Protein AF-A0AAZ3P4Z9-F1 (afdb_monomer_lite)

Organism: Oncorhynchus tshawytscha (NCBI:txid74940)

InterPro domains:
  IPR002302 Leucine-tRNA ligase [PTHR43740] (1-43)

pLDDT: mean 78.06, std 12.66, range [41.66, 93.81]

Sequence (148 aa):
MSKSKHNSLDPQQQYGIDTVRLYILYTAPPEQDILWDVKRLSQVRNPLSPLLSRSGDVLQQPWPTSDPLYLETPDTLELVVWTNNKVYGTVLVPQQVAQDTEQVQALVLGSKLGQHLLGYRTIKKAILFHRTALINFLKEEQPLNPGC

Radius of gyration: 27.07 Å; chains: 1; bounding box: 54×39×81 Å

Foldseek 3Di:
DDPVVVPDDDPCVPQHDVLVVCCQVPVDDVVDDDDDDPVVSVVDDDPCVPPPPDDDDPVPDDDDDDDVVVVDDPQWDWAFEAEPRHTQGTDIDGPVCLVPQVSVLVRCCPDPSNVVVPPPWDFPDWDHDSVHRYIYTYIDDDPPPPDD

Structure (mmCIF, N/CA/C/O backbone):
data_AF-A0AAZ3P4Z9-F1
#
_entry.id   AF-A0AAZ3P4Z9-F1
#
loop_
_atom_site.group_PDB
_atom_site.id
_atom_site.type_symbol
_atom_site.label_atom_id
_atom_site.label_alt_id
_atom_site.label_comp_id
_atom_site.label_asym_id
_atom_site.label_entity_id
_atom_site.label_seq_id
_atom_site.pdbx_PDB_ins_code
_atom_site.Cartn_x
_atom_site.Cartn_y
_atom_site.Cartn_z
_atom_site.occupancy
_atom_site.B_iso_or_equiv
_atom_site.auth_seq_id
_atom_site.auth_comp_id
_atom_site.auth_asym_id
_atom_site.auth_atom_id
_atom_site.pdbx_PDB_model_num
ATOM 1 N N . MET A 1 1 ? 26.204 20.033 -15.858 1.00 71.81 1 MET A N 1
ATOM 2 C CA . MET A 1 1 ? 27.551 19.861 -16.468 1.00 71.81 1 MET A CA 1
ATOM 3 C C . MET A 1 1 ? 27.794 20.993 -17.469 1.00 71.81 1 MET A C 1
ATOM 5 O O . MET A 1 1 ? 26.814 21.515 -17.981 1.00 71.81 1 MET A O 1
ATOM 9 N N . SER A 1 2 ? 29.038 21.423 -17.718 1.00 75.75 2 SER A N 1
ATOM 10 C CA . SER A 1 2 ? 29.361 22.493 -18.687 1.00 75.75 2 SER A CA 1
ATOM 11 C C . SER A 1 2 ? 30.687 22.224 -19.402 1.00 75.75 2 SER A C 1
ATOM 13 O O . SER A 1 2 ? 31.640 21.748 -18.782 1.00 75.75 2 SER A O 1
ATOM 15 N N . LYS A 1 3 ? 30.779 22.624 -20.677 1.00 75.50 3 LYS A N 1
ATOM 16 C CA . LYS A 1 3 ? 32.025 22.592 -21.460 1.00 75.50 3 LYS A CA 1
ATOM 17 C C . LYS A 1 3 ? 33.127 23.438 -20.813 1.00 75.50 3 LYS A C 1
ATOM 19 O O . LYS A 1 3 ? 34.263 22.993 -20.738 1.00 75.50 3 LYS A O 1
ATOM 24 N N . SER A 1 4 ? 32.785 24.599 -20.246 1.00 82.19 4 SER A N 1
ATOM 25 C CA . SER A 1 4 ? 33.753 25.475 -19.563 1.00 82.19 4 SER A CA 1
ATOM 26 C C . SER A 1 4 ? 34.350 24.855 -18.296 1.00 82.19 4 SER A C 1
ATOM 28 O O . SER A 1 4 ? 35.479 25.164 -17.926 1.00 82.19 4 SER A O 1
ATOM 30 N N . LYS A 1 5 ? 33.611 23.951 -17.644 1.00 74.69 5 LYS A N 1
ATOM 31 C CA . LYS A 1 5 ? 34.046 23.254 -16.426 1.00 74.69 5 LYS A CA 1
ATOM 32 C C . LYS A 1 5 ? 34.760 21.929 -16.720 1.00 74.69 5 LYS A C 1
ATOM 34 O O . LYS A 1 5 ? 35.088 21.227 -15.772 1.00 74.69 5 LYS A O 1
ATOM 39 N N . HIS A 1 6 ? 34.962 21.577 -17.998 1.00 72.88 6 HIS A N 1
ATOM 40 C CA . HIS A 1 6 ? 35.590 20.325 -18.452 1.00 72.88 6 HIS A CA 1
ATOM 41 C C . HIS A 1 6 ? 35.035 19.056 -17.769 1.00 72.88 6 HIS A C 1
ATOM 43 O O . HIS A 1 6 ? 35.718 18.046 -17.663 1.00 72.88 6 HIS A O 1
ATOM 49 N N . ASN A 1 7 ? 33.779 19.096 -17.309 1.00 76.12 7 ASN A N 1
ATOM 50 C CA . ASN A 1 7 ? 33.122 18.011 -16.572 1.00 76.12 7 ASN A CA 1
ATOM 51 C C . ASN A 1 7 ? 31.996 17.358 -17.383 1.00 76.12 7 ASN A C 1
ATOM 53 O O . ASN A 1 7 ? 31.012 16.876 -16.825 1.00 76.12 7 ASN A O 1
ATOM 57 N N . SER A 1 8 ? 32.111 17.424 -18.709 1.00 68.88 8 SER A N 1
ATOM 58 C CA . SER A 1 8 ? 31.190 16.761 -19.627 1.00 68.88 8 SER A CA 1
ATOM 59 C C . SER A 1 8 ? 31.663 15.326 -19.813 1.00 68.88 8 SER A C 1
ATOM 61 O O . SER A 1 8 ? 32.822 15.102 -20.150 1.00 68.88 8 SER A O 1
ATOM 63 N N . LEU A 1 9 ? 30.782 14.370 -19.554 1.00 70.44 9 LEU A N 1
ATOM 64 C CA . LEU A 1 9 ? 31.044 12.955 -19.781 1.00 70.44 9 LEU A CA 1
ATOM 65 C C . LEU A 1 9 ? 30.426 12.547 -21.116 1.00 70.44 9 LEU A C 1
ATOM 67 O O . LEU A 1 9 ? 29.379 13.080 -21.485 1.00 70.44 9 LEU A O 1
ATOM 71 N N . ASP A 1 10 ? 31.062 11.603 -21.809 1.00 71.31 10 ASP A N 1
ATOM 72 C CA . ASP A 1 10 ? 30.461 10.883 -22.933 1.00 71.31 10 ASP A CA 1
ATOM 73 C C . ASP A 1 10 ? 29.987 9.504 -22.440 1.00 71.31 10 ASP A C 1
ATOM 75 O O . ASP A 1 10 ? 30.779 8.564 -22.332 1.00 71.31 10 ASP A O 1
ATOM 79 N N . PRO A 1 11 ? 28.711 9.373 -22.043 1.00 64.50 11 PRO A N 1
ATOM 80 C CA . PRO A 1 11 ? 28.212 8.164 -21.406 1.00 64.50 11 PRO A CA 1
ATOM 81 C C . PRO A 1 11 ? 27.841 7.062 -22.415 1.00 64.50 11 PRO A C 1
ATOM 83 O O . PRO A 1 11 ? 27.636 5.914 -22.011 1.00 64.50 11 PRO A O 1
ATOM 86 N N . GLN A 1 12 ? 27.756 7.379 -23.715 1.00 63.47 12 GLN A N 1
ATOM 87 C CA . GLN A 1 12 ? 27.264 6.451 -24.737 1.00 63.47 12 GLN A CA 1
ATOM 88 C C . GLN A 1 12 ? 28.266 5.324 -25.021 1.00 63.47 12 GLN A C 1
ATOM 90 O O . GLN A 1 12 ? 27.860 4.177 -25.213 1.00 63.47 12 GLN A O 1
ATOM 95 N N . GLN A 1 13 ? 29.565 5.629 -24.992 1.00 64.44 13 GLN A N 1
ATOM 96 C CA . GLN A 1 13 ? 30.623 4.679 -25.341 1.00 64.44 13 GLN A CA 1
ATOM 97 C C . GLN A 1 13 ? 30.849 3.588 -24.276 1.00 64.44 13 GLN A C 1
ATOM 99 O O . GLN A 1 13 ? 31.382 2.529 -24.597 1.00 64.44 13 GLN A O 1
ATOM 104 N N . GLN A 1 14 ? 30.436 3.816 -23.023 1.00 67.56 14 GLN A N 1
ATOM 105 C CA . GLN A 1 14 ? 30.777 2.933 -21.899 1.00 67.56 14 GLN A CA 1
ATOM 106 C C . GLN A 1 14 ? 29.632 2.012 -21.441 1.00 67.56 14 GLN A C 1
ATOM 108 O O . GLN A 1 14 ? 29.905 0.905 -20.981 1.00 67.56 14 GLN A O 1
ATOM 113 N N . TYR A 1 15 ? 28.366 2.435 -21.560 1.00 71.12 15 TYR A N 1
ATOM 114 C CA . TYR A 1 15 ? 27.227 1.710 -20.962 1.00 71.12 15 TYR A CA 1
ATOM 115 C C . TYR A 1 15 ? 26.039 1.468 -21.907 1.00 71.12 15 TYR A C 1
ATOM 117 O O . TYR A 1 15 ? 25.079 0.802 -21.515 1.00 71.12 15 TYR A O 1
ATOM 125 N N . GLY A 1 16 ? 26.089 1.979 -23.142 1.00 81.56 16 GLY A N 1
ATOM 126 C CA . GLY A 1 16 ? 24.990 1.887 -24.107 1.00 81.56 16 GLY A CA 1
ATOM 127 C C . GLY A 1 16 ? 23.857 2.891 -23.853 1.00 81.56 16 GLY A C 1
ATOM 128 O O . GLY A 1 16 ? 23.693 3.424 -22.756 1.00 81.56 16 GLY A O 1
ATOM 129 N N . ILE A 1 17 ? 23.067 3.172 -24.894 1.00 81.88 17 ILE A N 1
ATOM 130 C CA . ILE A 1 17 ? 22.081 4.265 -24.886 1.00 81.88 17 ILE A CA 1
ATOM 131 C C . ILE A 1 17 ? 20.923 4.042 -23.899 1.00 81.88 17 ILE A C 1
ATOM 133 O O . ILE A 1 17 ? 20.497 4.987 -23.236 1.00 81.88 17 ILE A O 1
ATOM 137 N N . ASP A 1 18 ? 20.453 2.804 -23.738 1.00 83.94 18 ASP A N 1
ATOM 138 C CA . ASP A 1 18 ? 19.312 2.499 -22.866 1.00 83.94 18 ASP A CA 1
ATOM 139 C C . ASP A 1 18 ? 19.656 2.670 -21.385 1.00 83.94 18 ASP A C 1
ATOM 141 O O . ASP A 1 18 ? 18.860 3.222 -20.629 1.00 83.94 18 ASP A O 1
ATOM 145 N N . THR A 1 19 ? 20.870 2.291 -20.977 1.00 82.12 19 THR A N 1
ATOM 146 C CA . THR A 1 19 ? 21.362 2.479 -19.603 1.00 82.12 19 THR A CA 1
ATOM 147 C C . THR A 1 19 ? 21.396 3.959 -19.228 1.00 82.12 19 THR A C 1
ATOM 149 O O . THR A 1 19 ? 20.962 4.345 -18.143 1.00 82.12 19 THR A O 1
ATOM 152 N N . VAL A 1 20 ? 21.863 4.806 -20.150 1.00 83.12 20 VAL A N 1
ATOM 153 C CA . VAL A 1 20 ? 21.921 6.263 -19.966 1.00 83.12 20 VAL A CA 1
ATOM 154 C C . VAL A 1 20 ? 20.515 6.857 -19.881 1.00 83.12 20 VAL A C 1
ATOM 156 O O . VAL A 1 20 ? 20.241 7.649 -18.979 1.00 83.12 20 VAL A O 1
ATOM 159 N N . ARG A 1 21 ? 19.602 6.453 -20.777 1.00 85.94 21 ARG A N 1
ATOM 160 C CA . ARG A 1 21 ? 18.205 6.923 -20.777 1.00 85.94 21 ARG A CA 1
ATOM 161 C C . ARG A 1 21 ? 17.467 6.524 -19.499 1.00 85.94 21 ARG A C 1
ATOM 163 O O . ARG A 1 21 ? 16.808 7.371 -18.903 1.00 85.94 21 ARG A O 1
ATOM 170 N N . LEU A 1 22 ? 17.604 5.270 -19.062 1.00 84.88 22 LEU A N 1
ATOM 171 C CA . LEU A 1 22 ? 16.992 4.779 -17.824 1.00 84.88 22 LEU A CA 1
ATOM 172 C C . LEU A 1 22 ? 17.533 5.512 -16.595 1.00 84.88 22 LEU A C 1
ATOM 174 O O . LEU A 1 22 ? 16.755 5.891 -15.725 1.00 84.88 22 LEU A O 1
ATOM 178 N N . TYR A 1 23 ? 18.842 5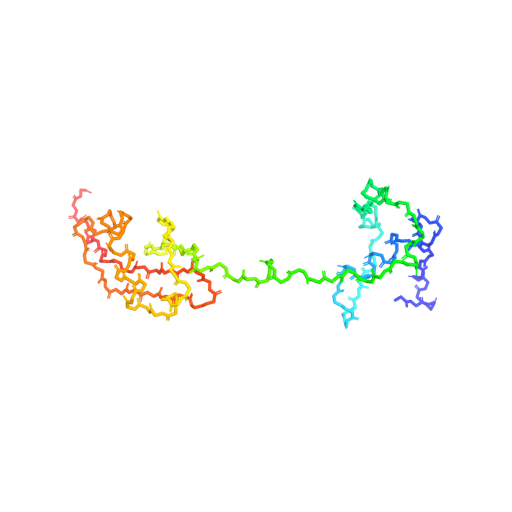.767 -16.538 1.00 84.31 23 TYR A N 1
ATOM 179 C CA . TYR A 1 23 ? 19.439 6.532 -15.444 1.00 84.31 23 TYR A CA 1
ATOM 180 C C . TYR A 1 23 ? 18.860 7.946 -15.353 1.00 84.31 23 TYR A C 1
ATOM 182 O O . TYR A 1 23 ? 18.434 8.361 -14.279 1.00 84.31 23 TYR A O 1
ATOM 190 N N . ILE A 1 24 ? 18.778 8.674 -16.470 1.00 85.56 24 ILE A N 1
ATOM 191 C CA . ILE A 1 24 ? 18.211 10.031 -16.477 1.00 85.56 24 ILE A CA 1
ATOM 192 C C . ILE A 1 24 ? 16.749 10.019 -16.010 1.00 85.56 24 ILE A C 1
ATOM 194 O O . ILE A 1 24 ? 16.382 10.826 -15.165 1.00 85.56 24 ILE A O 1
ATOM 198 N N . LEU A 1 25 ? 15.931 9.091 -16.517 1.00 87.50 25 LEU A N 1
ATOM 199 C CA . LEU A 1 25 ? 14.497 9.039 -16.207 1.00 87.50 25 LEU A CA 1
ATOM 200 C C . LEU A 1 25 ? 14.174 8.553 -14.784 1.00 87.50 25 LEU A C 1
ATOM 202 O O . LEU A 1 25 ? 13.085 8.831 -14.293 1.00 87.50 25 LEU A O 1
ATOM 206 N N . TYR A 1 26 ? 15.074 7.807 -14.136 1.00 87.38 26 TYR A N 1
ATOM 207 C CA . TYR A 1 26 ? 14.798 7.160 -12.846 1.00 87.38 26 TYR A CA 1
ATOM 208 C C . TYR A 1 26 ? 15.493 7.823 -11.646 1.00 87.38 26 TYR A C 1
ATOM 210 O O . TYR A 1 26 ? 15.129 7.576 -10.498 1.00 87.38 26 TYR A O 1
ATOM 218 N N . THR A 1 27 ? 16.527 8.634 -11.874 1.00 86.06 27 THR A N 1
ATOM 219 C CA . THR A 1 27 ? 17.373 9.160 -10.785 1.00 86.06 27 THR A CA 1
ATOM 220 C C . THR A 1 27 ? 16.743 10.290 -9.982 1.00 86.06 27 THR A C 1
ATOM 222 O O . THR A 1 27 ? 17.053 10.411 -8.796 1.00 86.06 27 THR A O 1
ATOM 225 N N . ALA A 1 28 ? 15.876 11.096 -10.588 1.00 86.69 28 ALA A N 1
ATOM 226 C CA . ALA A 1 28 ? 15.116 12.145 -9.916 1.00 86.69 28 ALA A CA 1
ATOM 227 C C . ALA A 1 28 ? 13.853 12.492 -10.728 1.00 86.69 28 ALA A C 1
ATOM 229 O O . ALA A 1 28 ? 13.786 12.155 -11.914 1.00 86.69 28 ALA A O 1
ATOM 230 N N . PRO A 1 29 ? 12.861 13.173 -10.124 1.00 90.12 29 PRO A N 1
ATOM 231 C CA . PRO A 1 29 ? 11.796 13.832 -10.875 1.00 90.12 29 PRO A CA 1
ATOM 232 C C . PRO A 1 29 ? 12.370 14.728 -11.986 1.00 90.12 29 PRO A C 1
ATOM 234 O O . PRO A 1 29 ? 13.431 15.324 -11.784 1.00 90.12 29 PRO A O 1
ATOM 237 N N . PRO A 1 30 ? 11.690 14.857 -13.139 1.00 87.12 30 PRO A N 1
ATOM 238 C CA . PRO A 1 30 ? 12.244 15.552 -14.303 1.00 87.12 30 PRO A CA 1
ATOM 239 C C . PRO A 1 30 ? 12.489 17.050 -14.070 1.00 87.12 30 PRO A C 1
ATOM 241 O O . PRO A 1 30 ? 13.257 17.662 -14.809 1.00 87.12 30 PRO A O 1
ATOM 244 N N . GLU A 1 31 ? 11.868 17.644 -13.051 1.00 89.12 31 GLU A N 1
ATOM 245 C CA . GLU A 1 31 ? 12.047 19.047 -12.670 1.00 89.12 31 GLU A CA 1
ATOM 246 C C . GLU A 1 31 ? 13.265 19.289 -11.760 1.00 89.12 31 GLU A C 1
ATOM 248 O O . GLU A 1 31 ? 13.603 20.442 -11.491 1.00 89.12 31 GLU A O 1
ATOM 253 N N . GLN A 1 32 ? 13.904 18.233 -11.244 1.00 86.69 32 GLN A N 1
ATOM 254 C CA . GLN A 1 32 ? 15.018 18.338 -10.300 1.00 86.69 32 GLN A CA 1
ATOM 255 C C . GLN A 1 32 ? 16.372 18.131 -10.981 1.00 86.69 32 GLN A C 1
ATOM 257 O O . GLN A 1 32 ? 16.540 17.282 -11.855 1.00 86.69 32 GLN A O 1
ATOM 262 N N . ASP A 1 33 ? 17.376 18.875 -10.518 1.00 81.75 33 ASP A N 1
ATOM 263 C CA . ASP A 1 33 ? 18.751 18.697 -10.973 1.00 81.75 33 ASP A CA 1
ATOM 264 C C . ASP A 1 33 ? 19.327 17.361 -10.489 1.00 81.75 33 ASP A C 1
ATOM 266 O O . ASP A 1 33 ? 19.255 17.008 -9.310 1.00 81.75 33 ASP A O 1
ATOM 270 N N . ILE A 1 34 ? 19.984 16.642 -11.400 1.00 78.75 34 ILE A N 1
ATOM 271 C CA . ILE A 1 34 ? 20.638 15.364 -11.108 1.00 78.75 34 ILE A CA 1
ATOM 272 C C . ILE A 1 34 ? 22.155 15.557 -11.046 1.00 78.75 34 ILE A C 1
ATOM 274 O O . ILE A 1 34 ? 22.786 16.084 -11.969 1.00 78.75 34 ILE A O 1
ATOM 278 N N . LEU A 1 35 ? 22.766 15.054 -9.973 1.00 77.31 35 LEU A N 1
ATOM 279 C CA . LEU A 1 35 ? 24.212 14.854 -9.892 1.00 77.31 35 LEU A CA 1
ATOM 280 C C . LEU A 1 35 ? 24.576 13.541 -10.599 1.00 77.31 35 LEU A C 1
ATOM 282 O O . LEU A 1 35 ? 24.054 12.475 -10.279 1.00 77.31 35 LEU A O 1
ATOM 286 N N . TRP A 1 36 ? 25.463 13.618 -11.590 1.00 71.44 36 TRP A N 1
ATOM 287 C CA . TRP A 1 36 ? 25.851 12.462 -12.397 1.00 71.44 36 TRP A CA 1
ATOM 288 C C . TRP A 1 36 ? 26.822 11.543 -11.639 1.00 71.44 36 TRP A C 1
ATOM 290 O O . TRP A 1 36 ? 27.923 11.973 -11.296 1.00 71.44 36 TRP A O 1
ATOM 300 N N . ASP A 1 37 ? 26.442 10.281 -11.408 1.00 73.75 37 ASP A N 1
ATOM 301 C CA . ASP A 1 37 ? 27.267 9.268 -10.737 1.00 73.75 37 ASP A CA 1
ATOM 302 C C . ASP A 1 37 ? 27.377 7.989 -11.580 1.00 73.75 37 ASP A C 1
ATOM 304 O O . ASP A 1 37 ? 26.446 7.190 -11.707 1.00 73.75 37 ASP A O 1
ATOM 308 N N . VAL A 1 38 ? 28.573 7.769 -12.126 1.00 66.50 38 VAL A N 1
ATOM 309 C CA . VAL A 1 38 ? 28.891 6.642 -13.011 1.00 66.50 38 VAL A CA 1
ATOM 310 C C . VAL A 1 38 ? 28.787 5.288 -12.292 1.00 66.50 38 VAL A C 1
ATOM 312 O O . VAL A 1 38 ? 28.485 4.281 -12.930 1.00 66.50 38 VAL A O 1
ATOM 315 N N . LYS A 1 39 ? 28.959 5.232 -10.962 1.00 66.88 39 LYS A N 1
ATOM 316 C CA . LYS A 1 39 ? 28.860 3.971 -10.198 1.00 66.88 39 LYS A CA 1
ATOM 317 C C . LYS A 1 39 ? 27.435 3.428 -10.119 1.00 66.88 39 LYS A C 1
ATOM 319 O O . LYS A 1 39 ? 27.249 2.240 -9.862 1.00 66.88 39 LYS A O 1
ATOM 324 N N . ARG A 1 40 ? 26.436 4.288 -10.319 1.00 60.50 40 ARG A N 1
ATOM 325 C CA . ARG A 1 40 ? 25.020 3.905 -10.316 1.00 60.50 40 ARG A CA 1
ATOM 326 C C . ARG A 1 40 ? 24.567 3.353 -11.667 1.00 60.50 40 ARG A C 1
ATOM 328 O O . ARG A 1 40 ? 23.642 2.549 -11.698 1.00 60.50 40 ARG A O 1
ATOM 335 N N . LEU A 1 41 ? 25.249 3.709 -12.761 1.00 58.81 41 LEU A N 1
ATOM 336 C CA . LEU A 1 41 ? 24.940 3.213 -14.110 1.00 58.81 41 LEU A CA 1
ATOM 337 C C . LEU A 1 41 ? 25.126 1.697 -14.235 1.00 58.81 41 LEU A C 1
ATOM 339 O O . LEU A 1 41 ? 24.302 1.030 -14.851 1.00 58.81 41 LEU A O 1
ATOM 343 N N . SER A 1 42 ? 26.155 1.128 -13.602 1.00 60.41 42 SER A N 1
ATOM 344 C CA . SER A 1 42 ? 26.424 -0.318 -13.647 1.00 60.41 42 SER A CA 1
ATOM 345 C C . SER A 1 42 ? 25.406 -1.174 -12.880 1.00 60.41 42 SER A C 1
ATOM 347 O O . SER A 1 42 ? 25.419 -2.399 -13.003 1.00 60.41 42 SER A O 1
ATOM 349 N N . GLN A 1 43 ? 24.525 -0.552 -12.090 1.00 66.12 43 GLN A N 1
ATOM 350 C CA . GLN A 1 43 ? 23.522 -1.242 -11.273 1.00 66.12 43 GLN A CA 1
ATOM 351 C C . GLN A 1 43 ? 22.155 -1.331 -11.963 1.00 66.12 43 GLN A C 1
ATOM 353 O O . GLN A 1 43 ? 21.300 -2.106 -11.533 1.00 66.12 43 GLN A O 1
ATOM 358 N N . VAL A 1 44 ? 21.943 -0.577 -13.045 1.00 55.66 44 VAL A N 1
ATOM 359 C CA . VAL A 1 44 ? 20.684 -0.577 -13.795 1.00 55.66 44 VAL A CA 1
ATOM 360 C C . VAL A 1 44 ? 20.691 -1.750 -14.776 1.00 55.66 44 VAL A C 1
ATOM 362 O O . VAL A 1 44 ? 21.385 -1.729 -15.789 1.00 55.66 44 VAL A O 1
ATOM 365 N N . ARG A 1 45 ? 19.915 -2.796 -14.478 1.00 57.56 45 ARG A N 1
ATOM 366 C CA . ARG A 1 45 ? 19.642 -3.902 -15.410 1.00 57.56 45 ARG A CA 1
ATOM 367 C C . ARG A 1 45 ? 18.288 -3.687 -16.075 1.00 57.56 45 ARG A C 1
ATOM 369 O O . ARG A 1 45 ? 17.340 -3.321 -15.393 1.00 57.56 45 ARG A O 1
ATOM 376 N N . ASN A 1 46 ? 18.184 -3.965 -17.376 1.00 54.00 46 ASN A N 1
ATOM 377 C CA . ASN A 1 46 ? 16.899 -3.995 -18.078 1.00 54.00 46 ASN A CA 1
ATOM 378 C C . ASN A 1 46 ? 16.130 -5.283 -17.694 1.00 54.00 46 ASN A C 1
ATOM 380 O O . ASN A 1 46 ? 16.555 -6.371 -18.093 1.00 54.00 46 ASN A O 1
ATOM 384 N N . PRO A 1 47 ? 15.017 -5.195 -16.939 1.00 56.22 47 PRO A N 1
ATOM 385 C CA . PRO A 1 47 ? 14.295 -6.368 -16.443 1.00 56.22 47 PRO A CA 1
ATOM 386 C C . PRO A 1 47 ? 13.422 -7.046 -17.511 1.00 56.22 47 PRO A C 1
ATOM 388 O O . PRO A 1 47 ? 12.922 -8.145 -17.283 1.00 56.22 47 PRO A O 1
ATOM 391 N N . LEU A 1 48 ? 13.234 -6.419 -18.677 1.00 57.97 48 LEU A N 1
ATOM 392 C CA . LEU A 1 48 ? 12.278 -6.861 -19.698 1.00 57.97 48 LEU A CA 1
ATOM 393 C C . LEU A 1 48 ? 12.880 -7.811 -20.747 1.00 57.97 48 LEU A C 1
ATOM 395 O O . LEU A 1 48 ? 12.147 -8.348 -21.572 1.00 57.97 48 LEU A O 1
ATOM 399 N N . SER A 1 49 ? 14.194 -8.054 -20.702 1.00 56.28 49 SER A N 1
ATOM 400 C CA . SER A 1 49 ? 14.921 -8.885 -21.679 1.00 56.28 49 SER A CA 1
ATOM 401 C C . SER A 1 49 ? 14.340 -10.305 -21.886 1.00 56.28 49 SER A C 1
ATOM 403 O O . SER A 1 49 ? 14.205 -10.710 -23.039 1.00 56.28 49 SER A O 1
ATOM 405 N N . PRO A 1 50 ? 13.913 -11.058 -20.846 1.00 54.78 50 PRO A N 1
ATOM 406 C CA . PRO A 1 50 ? 13.432 -12.433 -21.039 1.00 54.78 50 PRO A CA 1
ATOM 407 C C . PRO A 1 50 ? 11.948 -12.549 -21.428 1.00 54.78 50 PRO A C 1
ATOM 409 O O . PRO A 1 50 ? 11.534 -13.599 -21.906 1.00 54.78 50 PRO A O 1
ATOM 412 N N . LEU A 1 51 ? 11.128 -11.518 -21.178 1.00 54.53 51 LEU A N 1
ATOM 413 C CA . LEU A 1 51 ? 9.656 -11.609 -21.228 1.00 54.53 51 LEU A CA 1
ATOM 414 C C . LEU A 1 51 ? 9.052 -11.227 -22.588 1.00 54.53 51 LEU A C 1
ATOM 416 O O . LEU A 1 51 ? 7.900 -11.555 -22.869 1.00 54.53 51 LEU A O 1
ATOM 420 N N . LEU A 1 52 ? 9.814 -10.554 -23.451 1.00 56.12 52 LEU A N 1
ATOM 421 C CA . LEU A 1 52 ? 9.342 -10.058 -24.748 1.00 56.12 52 LEU A CA 1
ATOM 422 C C . LEU A 1 52 ? 9.459 -11.110 -25.869 1.00 56.12 52 LEU A C 1
ATOM 424 O O . LEU A 1 52 ? 9.771 -10.784 -27.007 1.00 56.12 52 LEU A O 1
ATOM 428 N N . SER A 1 53 ? 9.174 -12.384 -25.576 1.00 52.97 53 SER A N 1
ATOM 429 C CA . SER A 1 53 ? 9.139 -13.473 -26.573 1.00 52.97 53 SER A CA 1
ATOM 430 C C . SER A 1 53 ? 7.866 -13.487 -27.442 1.00 52.97 53 SER A C 1
ATOM 432 O O . SER A 1 53 ? 7.573 -14.494 -28.086 1.00 52.97 53 SER A O 1
ATOM 434 N N . ARG A 1 54 ? 7.077 -12.401 -27.470 1.00 54.38 54 ARG A N 1
ATOM 435 C CA . ARG A 1 54 ? 5.926 -12.275 -28.383 1.00 54.38 54 ARG A CA 1
ATOM 436 C C . ARG A 1 54 ? 6.426 -11.846 -29.762 1.00 54.38 54 ARG A C 1
ATOM 438 O O . ARG A 1 54 ? 7.154 -10.870 -29.886 1.00 54.38 54 ARG A O 1
ATOM 445 N N . SER A 1 55 ? 6.030 -12.576 -30.799 1.00 54.47 55 SER A N 1
ATOM 446 C CA . SER A 1 55 ? 6.403 -12.290 -32.186 1.00 54.47 55 SER A CA 1
ATOM 447 C C . SER A 1 55 ? 5.757 -10.984 -32.678 1.00 54.47 55 SER A C 1
ATOM 449 O O . SER A 1 55 ? 4.535 -10.859 -32.644 1.00 54.47 55 SER A O 1
ATOM 451 N N . GLY A 1 56 ? 6.570 -10.030 -33.144 1.00 61.97 56 GLY A N 1
ATOM 452 C CA . GLY A 1 56 ? 6.140 -8.755 -33.741 1.00 61.97 56 GLY A CA 1
ATOM 453 C C . GLY A 1 56 ? 7.005 -7.568 -33.294 1.00 61.97 56 GLY A C 1
ATOM 454 O O . GLY A 1 56 ? 7.529 -7.574 -32.185 1.00 61.97 56 GLY A O 1
ATOM 455 N N . ASP A 1 57 ? 7.162 -6.555 -34.150 1.00 71.06 57 ASP A N 1
ATOM 456 C CA . ASP A 1 57 ? 7.849 -5.301 -33.803 1.00 71.06 57 ASP A CA 1
ATOM 457 C C . ASP A 1 57 ? 7.049 -4.534 -32.733 1.00 71.06 57 ASP A C 1
ATOM 459 O O . ASP A 1 57 ? 5.845 -4.322 -32.891 1.00 71.06 57 ASP A O 1
ATOM 463 N N . VAL A 1 58 ? 7.715 -4.105 -31.654 1.00 73.56 58 VAL A N 1
ATOM 464 C CA . VAL A 1 58 ? 7.128 -3.294 -30.570 1.00 73.56 58 VAL A CA 1
ATOM 465 C C . VAL A 1 58 ? 6.482 -2.021 -31.118 1.00 73.56 58 VAL A C 1
ATOM 467 O O . VAL A 1 58 ? 5.442 -1.607 -30.613 1.00 73.56 58 VAL A O 1
ATOM 470 N N . LEU A 1 59 ? 7.045 -1.428 -32.178 1.00 75.12 59 LEU A N 1
ATOM 471 C CA . LEU A 1 59 ? 6.513 -0.206 -32.791 1.00 75.12 59 LEU A CA 1
ATOM 472 C C . LEU A 1 59 ? 5.132 -0.397 -33.436 1.00 75.12 59 LEU A C 1
ATOM 474 O O . LEU A 1 59 ? 4.432 0.584 -33.672 1.00 75.12 59 LEU A O 1
ATOM 478 N N . GLN A 1 60 ? 4.742 -1.641 -33.724 1.00 73.81 60 GLN A N 1
ATOM 479 C CA . GLN A 1 60 ? 3.452 -1.987 -34.330 1.00 73.81 60 GLN A CA 1
ATOM 480 C C . GLN A 1 60 ? 2.421 -2.466 -33.297 1.00 73.81 60 GLN A C 1
ATOM 482 O O . GLN A 1 60 ? 1.292 -2.798 -33.660 1.00 73.81 60 GLN A O 1
ATOM 487 N N . GLN A 1 61 ? 2.790 -2.537 -32.015 1.00 69.94 61 GLN A N 1
ATOM 488 C CA . GLN A 1 61 ? 1.887 -2.969 -30.951 1.00 69.94 61 GLN A CA 1
ATOM 489 C C . GLN A 1 61 ? 1.110 -1.772 -30.377 1.00 69.94 61 GLN A C 1
ATOM 491 O O . GLN A 1 61 ? 1.686 -0.700 -30.183 1.00 69.94 61 GLN A O 1
ATOM 496 N N . PRO A 1 62 ? -0.193 -1.928 -30.074 1.00 74.44 62 PRO A N 1
ATOM 497 C CA . PRO A 1 62 ? -0.945 -0.894 -29.376 1.00 74.44 62 PRO A CA 1
ATOM 498 C C . PRO A 1 62 ? -0.409 -0.718 -27.950 1.00 74.44 62 PRO A C 1
ATOM 500 O O . PRO A 1 62 ? 0.059 -1.672 -27.324 1.00 74.44 62 PRO A O 1
ATOM 503 N N . TRP A 1 63 ? -0.518 0.499 -27.415 1.00 81.69 63 TRP A N 1
ATOM 504 C CA . TRP A 1 63 ? -0.190 0.753 -26.013 1.00 81.69 63 TRP A CA 1
ATOM 505 C C . TRP A 1 63 ? -1.073 -0.117 -25.097 1.00 81.69 63 TRP A C 1
ATOM 507 O O . TRP A 1 63 ? -2.271 -0.254 -25.371 1.00 81.69 63 TRP A O 1
ATOM 517 N N . PRO A 1 64 ? -0.527 -0.719 -24.022 1.00 85.81 64 PRO A N 1
ATOM 518 C CA . PRO A 1 64 ? -1.310 -1.552 -23.119 1.00 85.81 64 PRO A CA 1
ATOM 519 C C . PRO A 1 64 ? -2.483 -0.770 -22.520 1.00 85.81 64 PRO A C 1
ATOM 521 O O . PRO A 1 64 ? -2.342 0.377 -22.096 1.00 85.81 64 PRO A O 1
ATOM 524 N N . THR A 1 65 ? -3.650 -1.410 -22.478 1.00 83.25 65 THR A N 1
ATOM 525 C CA . THR A 1 65 ? -4.858 -0.866 -21.847 1.00 83.25 65 THR A CA 1
ATOM 526 C C . THR A 1 65 ? -4.984 -1.435 -20.436 1.00 83.25 65 THR A C 1
ATOM 528 O O . THR A 1 65 ? -4.706 -2.615 -20.227 1.00 83.25 65 THR A O 1
ATOM 531 N N . SER A 1 66 ? -5.377 -0.606 -19.466 1.00 84.75 66 SER A N 1
ATOM 532 C CA . SER A 1 66 ? -5.662 -1.069 -18.105 1.00 84.75 66 SER A CA 1
ATOM 533 C C . SER A 1 66 ? -6.899 -1.963 -18.101 1.00 84.75 66 SER A C 1
ATOM 535 O O . SER A 1 66 ? -7.941 -1.562 -18.620 1.00 84.75 66 SER A O 1
ATOM 537 N N . ASP A 1 67 ? -6.798 -3.134 -17.486 1.00 84.75 67 ASP A N 1
ATOM 538 C CA . ASP A 1 67 ? -7.939 -4.019 -17.269 1.00 84.75 67 ASP A CA 1
ATOM 539 C C . ASP A 1 67 ? -8.754 -3.528 -16.050 1.00 84.75 67 ASP A C 1
ATOM 541 O O . ASP A 1 67 ? -8.192 -3.448 -14.950 1.00 84.75 67 ASP A O 1
ATOM 545 N N . PRO A 1 68 ? -10.048 -3.178 -16.216 1.00 83.56 68 PRO A N 1
ATOM 546 C CA . PRO A 1 68 ? -10.901 -2.697 -15.130 1.00 83.56 68 PRO A CA 1
ATOM 547 C C . PRO A 1 68 ? -11.004 -3.649 -13.937 1.00 83.56 68 PRO A C 1
ATOM 549 O O . PRO A 1 68 ? -11.139 -3.163 -12.818 1.00 83.56 68 PRO A O 1
ATOM 552 N N . LEU A 1 69 ? -10.873 -4.965 -14.147 1.00 83.19 69 LEU A N 1
ATOM 553 C CA . LEU A 1 69 ? -10.959 -5.967 -13.076 1.00 83.19 69 LEU A CA 1
ATOM 554 C C . LEU A 1 69 ? -9.921 -5.726 -11.968 1.00 83.19 69 LEU A C 1
ATOM 556 O O . LEU A 1 69 ? -10.175 -5.984 -10.797 1.00 83.19 69 LEU A O 1
ATOM 560 N N . TYR A 1 70 ? -8.747 -5.210 -12.332 1.00 73.50 70 TYR A N 1
ATOM 561 C CA . TYR A 1 70 ? -7.656 -4.934 -11.393 1.00 73.50 70 TYR A CA 1
ATOM 562 C C . TYR A 1 70 ? -7.676 -3.500 -10.846 1.00 73.50 70 TYR A C 1
ATOM 564 O O . TYR A 1 70 ? -6.815 -3.136 -10.044 1.00 73.50 70 TYR A O 1
ATOM 572 N N . LEU A 1 71 ? -8.633 -2.680 -11.289 1.00 77.06 71 LEU A N 1
ATOM 573 C CA . LEU A 1 71 ? -8.883 -1.337 -10.762 1.00 77.06 71 LEU A CA 1
ATOM 574 C C . LEU A 1 71 ? -9.969 -1.333 -9.679 1.00 77.06 71 LEU A C 1
ATOM 576 O O . LEU A 1 71 ? -10.139 -0.321 -8.998 1.00 77.06 71 LEU A O 1
ATOM 580 N N . GLU A 1 72 ? -10.692 -2.442 -9.511 1.00 76.62 72 GLU A N 1
ATOM 581 C CA . GLU A 1 72 ? -11.675 -2.607 -8.446 1.00 76.62 72 GLU A CA 1
ATOM 582 C C . GLU A 1 72 ? -10.968 -2.584 -7.084 1.00 76.62 72 GLU A C 1
ATOM 584 O O . GLU A 1 72 ? -10.080 -3.390 -6.794 1.00 76.62 72 GLU A O 1
ATOM 589 N N . THR A 1 73 ? -11.330 -1.621 -6.234 1.00 70.31 73 THR A N 1
ATOM 590 C CA . THR A 1 73 ? -10.847 -1.602 -4.853 1.00 70.31 73 THR A CA 1
ATOM 591 C C . THR A 1 73 ? -11.492 -2.755 -4.096 1.00 70.31 73 THR A C 1
ATOM 593 O O . THR A 1 73 ? -12.716 -2.873 -4.145 1.00 70.31 73 THR A O 1
ATOM 596 N N . PRO A 1 74 ? -10.718 -3.591 -3.381 1.00 73.44 74 PRO A N 1
ATOM 597 C CA . PRO A 1 74 ? -11.298 -4.690 -2.629 1.00 73.44 74 PRO A CA 1
ATOM 598 C C . PRO A 1 74 ? -12.272 -4.149 -1.580 1.00 73.44 74 PRO A C 1
ATOM 600 O O . PRO A 1 74 ? -11.956 -3.201 -0.858 1.00 73.44 74 PRO A O 1
ATOM 603 N N . ASP A 1 75 ? -13.428 -4.801 -1.456 1.00 83.75 75 ASP A N 1
ATOM 604 C CA . ASP A 1 75 ? -14.482 -4.419 -0.507 1.00 83.75 75 ASP A CA 1
ATOM 605 C C . ASP A 1 75 ? -14.009 -4.442 0.951 1.00 83.75 75 ASP A C 1
ATOM 607 O O . ASP A 1 75 ? -14.634 -3.839 1.823 1.00 83.75 75 ASP A O 1
ATOM 611 N N . THR A 1 76 ? -12.904 -5.137 1.229 1.00 87.00 76 THR A N 1
ATOM 612 C CA . THR A 1 76 ? -12.305 -5.281 2.553 1.00 87.00 76 THR A CA 1
ATOM 613 C C . THR A 1 76 ? -10.87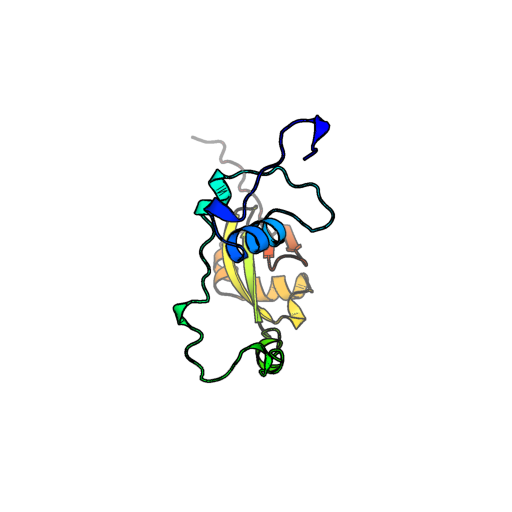6 -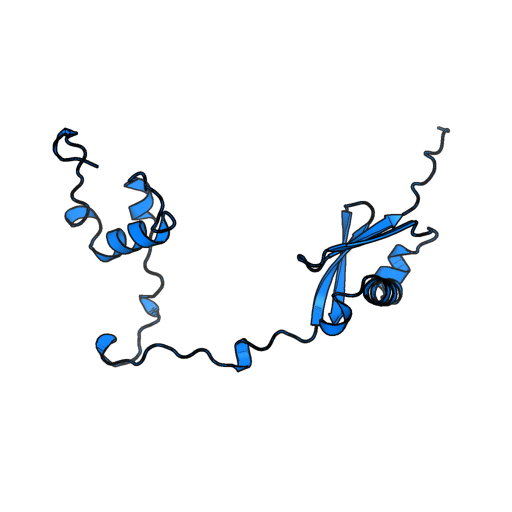4.765 2.578 1.00 87.00 76 THR A C 1
ATOM 615 O O . THR A 1 76 ? -10.056 -5.121 1.733 1.00 87.00 76 THR A O 1
ATOM 618 N N . LEU A 1 77 ? -10.560 -3.995 3.614 1.00 87.81 77 LEU A N 1
ATOM 619 C CA . LEU A 1 77 ? -9.229 -3.492 3.914 1.00 87.81 77 LEU A CA 1
ATOM 620 C C . LEU A 1 77 ? -8.656 -4.219 5.131 1.00 87.81 77 LEU A C 1
ATOM 622 O O . LEU A 1 77 ? -9.360 -4.465 6.112 1.00 87.81 77 LEU A O 1
ATOM 626 N N . GLU A 1 78 ? -7.361 -4.517 5.094 1.00 90.62 78 GLU A N 1
ATOM 627 C CA . GLU A 1 78 ? -6.625 -4.967 6.273 1.00 90.62 78 GLU A CA 1
ATOM 628 C C . GLU A 1 78 ? -6.321 -3.770 7.178 1.00 90.62 78 GLU A C 1
ATOM 630 O O . GLU A 1 78 ? -5.425 -2.968 6.911 1.00 90.62 78 GLU A O 1
ATOM 635 N N . LEU A 1 79 ? -7.087 -3.639 8.259 1.00 92.06 79 LEU A N 1
ATOM 636 C CA . LEU A 1 79 ? -6.899 -2.606 9.266 1.00 92.06 79 LEU A CA 1
ATOM 637 C C . LEU A 1 79 ? -5.934 -3.093 10.349 1.00 92.06 79 LEU A C 1
ATOM 639 O O . LEU A 1 79 ? -6.200 -4.069 11.054 1.00 92.06 79 LEU A O 1
ATOM 643 N N . VAL A 1 80 ? -4.831 -2.377 10.536 1.00 93.81 80 VAL A N 1
ATOM 644 C CA . VAL A 1 80 ? -3.864 -2.652 11.600 1.00 93.81 80 VAL A CA 1
ATOM 645 C C . VAL A 1 80 ? -4.383 -2.101 12.930 1.00 93.81 80 VAL A C 1
ATOM 647 O O . VAL A 1 80 ? -4.715 -0.923 13.054 1.00 93.81 80 VAL A O 1
ATOM 650 N N . VAL A 1 81 ? -4.421 -2.942 13.957 1.00 93.00 81 VAL A N 1
ATOM 651 C CA . VAL A 1 81 ? -4.888 -2.577 15.296 1.00 93.00 81 VAL A CA 1
ATOM 652 C C . VAL A 1 81 ? -3.698 -2.350 16.215 1.00 93.00 81 VAL A C 1
ATOM 654 O O . VAL A 1 81 ? -2.865 -3.238 16.427 1.00 93.00 81 VAL A O 1
ATOM 657 N N . TRP A 1 82 ? -3.622 -1.146 16.767 1.00 93.56 82 TRP A N 1
ATOM 658 C CA . TRP A 1 82 ? -2.624 -0.727 17.741 1.00 93.56 82 TRP A CA 1
ATOM 659 C C . TRP A 1 82 ? -3.237 -0.569 19.126 1.00 93.56 82 TRP A C 1
ATOM 661 O O . TRP A 1 82 ? -4.404 -0.208 19.286 1.00 93.56 82 TRP A O 1
ATOM 671 N N . THR A 1 83 ? -2.407 -0.784 20.141 1.00 90.25 83 THR A N 1
ATOM 672 C CA . THR A 1 83 ? -2.712 -0.427 21.527 1.00 90.25 83 THR A CA 1
ATOM 673 C C . THR A 1 83 ? -1.556 0.308 22.155 1.00 90.25 83 THR A C 1
ATOM 675 O O . THR A 1 83 ? -0.449 -0.233 22.159 1.00 90.25 83 THR A O 1
ATOM 678 N N . ASN A 1 84 ? -1.797 1.497 22.712 1.00 89.31 84 ASN A N 1
ATOM 679 C CA . ASN A 1 84 ? -0.747 2.341 23.296 1.00 89.31 84 ASN A CA 1
ATOM 680 C C . ASN A 1 84 ? 0.502 2.398 22.384 1.00 89.31 84 ASN A C 1
ATOM 682 O O . ASN A 1 84 ? 1.630 2.211 22.839 1.00 89.31 84 ASN A O 1
ATOM 686 N N . ASN A 1 85 ? 0.278 2.592 21.076 1.00 88.12 85 ASN A N 1
ATOM 687 C CA . ASN A 1 85 ? 1.307 2.655 20.025 1.00 88.12 85 ASN A CA 1
ATOM 688 C C . ASN A 1 85 ? 2.120 1.369 19.779 1.00 88.12 85 ASN A C 1
ATOM 690 O O . ASN A 1 85 ? 3.202 1.425 19.197 1.00 88.12 85 ASN A O 1
ATOM 694 N N . LYS A 1 86 ? 1.617 0.203 20.193 1.00 88.75 86 LYS A N 1
ATOM 695 C CA . LYS A 1 86 ? 2.200 -1.104 19.861 1.00 88.75 86 LYS A CA 1
ATOM 696 C C . LYS A 1 86 ? 1.270 -1.878 18.934 1.00 88.75 86 LYS A C 1
ATOM 698 O O . LYS A 1 86 ? 0.068 -1.938 19.190 1.00 88.75 86 LYS A O 1
ATOM 703 N N . VAL A 1 87 ? 1.837 -2.479 17.887 1.00 90.88 87 VAL A N 1
ATOM 704 C CA . VAL A 1 87 ? 1.111 -3.353 16.953 1.00 90.88 87 VAL A CA 1
ATOM 705 C C . VAL A 1 87 ? 0.567 -4.554 17.720 1.00 90.88 87 VAL A C 1
ATOM 707 O O . VAL A 1 87 ? 1.318 -5.219 18.433 1.00 90.88 87 VAL A O 1
ATOM 710 N N . TYR A 1 88 ? -0.727 -4.823 17.570 1.00 88.44 88 TYR A N 1
ATOM 711 C CA . TYR A 1 88 ? -1.389 -5.949 18.225 1.00 88.44 88 TYR A CA 1
ATOM 712 C C . TYR A 1 88 ? -1.869 -7.006 17.223 1.00 88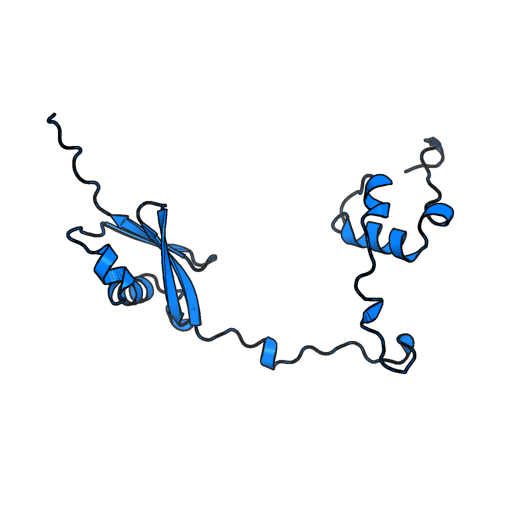.44 88 TYR A C 1
ATOM 714 O O . TYR A 1 88 ? -1.815 -8.197 17.514 1.00 88.44 88 TYR A O 1
ATOM 722 N N . GLY A 1 89 ? -2.307 -6.588 16.033 1.00 90.88 89 GLY A N 1
ATOM 723 C CA . GLY A 1 89 ? -2.733 -7.494 14.966 1.00 90.88 89 GLY A CA 1
ATOM 724 C C . GLY A 1 89 ? -3.432 -6.764 13.824 1.00 90.88 89 GLY A C 1
ATOM 725 O O . GLY A 1 89 ? -3.411 -5.535 13.771 1.00 90.88 89 GLY A O 1
ATOM 726 N N . THR A 1 90 ? -4.061 -7.520 12.927 1.00 92.94 90 THR A N 1
ATOM 727 C CA . THR A 1 90 ? -4.833 -7.000 11.790 1.00 92.94 90 THR A CA 1
ATOM 728 C C . THR A 1 90 ? -6.260 -7.542 11.799 1.00 92.94 90 THR A C 1
ATOM 730 O O . THR A 1 90 ? -6.510 -8.679 12.202 1.00 92.94 90 THR A O 1
ATOM 733 N N . VAL A 1 91 ? -7.213 -6.712 11.377 1.00 92.25 91 VAL A N 1
ATOM 734 C CA . VAL A 1 91 ? -8.634 -7.057 11.245 1.00 92.25 91 VAL A CA 1
ATOM 735 C C . VAL A 1 91 ? -9.100 -6.655 9.853 1.00 92.25 91 VAL A C 1
ATOM 737 O O . VAL A 1 91 ? -8.796 -5.560 9.392 1.00 92.25 91 VAL A O 1
ATOM 740 N N . LEU A 1 92 ? -9.857 -7.526 9.191 1.00 91.81 92 LEU A N 1
ATOM 741 C CA . LEU A 1 92 ? -10.506 -7.197 7.925 1.00 91.81 92 LEU A CA 1
ATOM 742 C C . LEU A 1 92 ? -11.721 -6.307 8.192 1.00 91.81 92 LEU A C 1
ATOM 744 O O . LEU A 1 92 ? -12.618 -6.693 8.944 1.00 91.81 92 LEU A O 1
ATOM 748 N N . VAL A 1 93 ? -11.748 -5.125 7.582 1.00 90.88 93 VAL A N 1
ATOM 749 C CA . VAL A 1 93 ? -12.829 -4.145 7.738 1.00 90.88 93 VAL A CA 1
ATOM 750 C C . VAL A 1 93 ? -13.378 -3.769 6.365 1.00 90.88 93 VAL A C 1
ATOM 752 O O . VAL A 1 93 ? -12.586 -3.472 5.470 1.00 90.88 93 VAL A O 1
ATOM 755 N N . PRO A 1 94 ? -14.708 -3.746 6.169 1.00 90.50 94 PRO A N 1
ATOM 756 C CA . PRO A 1 94 ? -15.290 -3.275 4.920 1.00 90.50 94 PRO A CA 1
ATOM 757 C C . PRO A 1 94 ? -14.889 -1.826 4.617 1.00 90.50 94 PRO A C 1
ATOM 759 O O . PRO A 1 94 ? -14.946 -0.969 5.501 1.00 90.50 94 PRO A O 1
ATOM 762 N N . GLN A 1 95 ? -14.539 -1.518 3.368 1.00 85.38 95 GLN A N 1
ATOM 763 C CA . GLN A 1 95 ? -14.114 -0.178 2.944 1.00 85.38 95 GLN A CA 1
ATOM 764 C C . GLN A 1 95 ? -15.175 0.893 3.248 1.00 85.38 95 GLN A C 1
ATOM 766 O O . GLN A 1 95 ? -14.833 2.005 3.644 1.00 85.38 95 GLN A O 1
ATOM 771 N N . GLN A 1 96 ? -16.456 0.531 3.138 1.00 85.00 96 GLN A N 1
ATOM 772 C CA . GLN A 1 96 ? -17.606 1.386 3.464 1.00 85.00 96 GLN A CA 1
ATOM 773 C C . GLN A 1 96 ? -17.575 1.883 4.916 1.00 85.00 96 GLN A C 1
ATOM 775 O O . GLN A 1 96 ? -17.991 2.999 5.208 1.00 85.00 96 GLN A O 1
ATOM 780 N N . VAL A 1 97 ? -17.059 1.045 5.816 1.00 85.88 97 VAL A N 1
ATOM 781 C CA . VAL A 1 97 ? -17.017 1.287 7.258 1.00 85.88 97 VAL A CA 1
ATOM 782 C C . VAL A 1 97 ? -15.668 1.866 7.686 1.00 85.88 97 VAL A C 1
ATOM 784 O O . VAL A 1 97 ? -15.573 2.519 8.718 1.00 85.88 97 VAL A O 1
ATOM 787 N N . ALA A 1 98 ? -14.621 1.698 6.874 1.00 83.88 98 ALA A N 1
ATOM 788 C CA . ALA A 1 98 ? -13.246 2.078 7.196 1.00 83.88 98 ALA A CA 1
ATOM 789 C C . ALA A 1 98 ? -13.014 3.585 7.434 1.00 83.88 98 ALA A C 1
ATOM 791 O O . ALA A 1 98 ? -11.932 3.958 7.881 1.00 83.88 98 ALA A O 1
ATOM 792 N N . GLN A 1 99 ? -13.992 4.446 7.135 1.00 85.12 99 GLN A N 1
ATOM 793 C CA . GLN A 1 99 ? -13.945 5.889 7.415 1.00 85.12 99 GLN A CA 1
ATOM 794 C C . GLN A 1 99 ? -14.658 6.275 8.723 1.00 85.12 99 GLN A C 1
ATOM 796 O O . GLN A 1 99 ? -14.458 7.381 9.219 1.00 85.12 99 GLN A O 1
ATOM 801 N N . ASP A 1 100 ? -15.478 5.390 9.291 1.00 89.75 100 ASP A N 1
ATOM 802 C CA . ASP A 1 100 ? -16.253 5.662 10.500 1.00 89.75 100 ASP A CA 1
ATOM 803 C C . ASP A 1 100 ? -15.546 5.077 11.729 1.00 89.75 100 ASP A C 1
ATOM 805 O O . ASP A 1 100 ? -15.427 3.863 11.903 1.00 89.75 100 ASP A O 1
ATOM 809 N N . THR A 1 101 ? -15.083 5.962 12.612 1.00 88.81 101 THR A N 1
ATOM 810 C CA . THR A 1 101 ? -14.348 5.566 13.820 1.00 88.81 101 THR A CA 1
ATOM 811 C C . THR A 1 101 ? -15.185 4.688 14.749 1.00 88.81 101 THR A C 1
ATOM 813 O O . THR A 1 101 ? -14.646 3.724 15.297 1.00 88.81 101 THR A O 1
ATOM 816 N N . GLU A 1 102 ? -16.474 4.982 14.931 1.00 89.19 102 GLU A N 1
ATOM 817 C CA . GLU A 1 102 ? -17.325 4.245 15.873 1.00 89.19 102 GLU A CA 1
ATOM 818 C C . GLU A 1 102 ? -17.626 2.842 15.354 1.00 89.19 102 GLU A C 1
ATOM 820 O O . GLU A 1 102 ? -17.508 1.857 16.091 1.00 89.19 102 GLU A O 1
ATOM 825 N N . GLN A 1 103 ? -17.940 2.733 14.064 1.00 90.44 103 GLN A N 1
ATOM 826 C CA . GLN A 1 103 ? -18.227 1.443 13.450 1.00 90.44 103 GLN A CA 1
ATOM 827 C C . GLN A 1 103 ? -16.973 0.566 13.333 1.00 90.44 103 GLN A C 1
ATOM 829 O O . GLN A 1 103 ? -17.033 -0.624 13.657 1.00 90.44 103 GLN A O 1
ATOM 834 N N . VAL A 1 104 ? -15.820 1.133 12.946 1.00 91.12 104 VAL A N 1
ATOM 835 C CA . VAL A 1 104 ? -14.54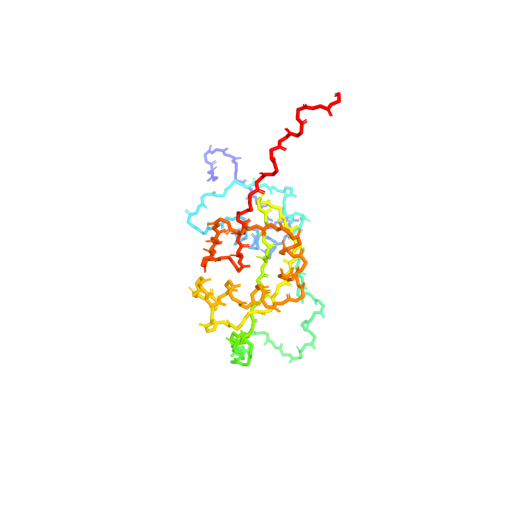3 0.396 12.959 1.00 91.12 104 VAL A CA 1
ATOM 836 C C . VAL A 1 104 ? -14.217 -0.071 14.375 1.00 91.12 104 VAL A C 1
ATOM 838 O O . VAL A 1 104 ? -13.842 -1.228 14.571 1.00 91.12 104 VAL A O 1
ATOM 841 N N . GLN A 1 105 ? -14.386 0.794 15.376 1.00 90.75 105 GLN A N 1
ATOM 842 C CA . GLN A 1 105 ? -14.181 0.419 16.771 1.00 90.75 105 GLN A CA 1
ATOM 843 C C . GLN A 1 105 ? -15.085 -0.753 17.174 1.00 90.75 105 GLN A C 1
ATOM 845 O O . GLN A 1 105 ? -14.585 -1.729 17.733 1.00 90.75 105 GLN A O 1
ATOM 850 N N . ALA A 1 106 ? -16.384 -0.693 16.880 1.00 88.94 106 ALA A N 1
ATOM 851 C CA . ALA A 1 106 ? -17.325 -1.760 17.215 1.00 88.94 106 ALA A CA 1
ATOM 852 C C . ALA A 1 106 ? -16.949 -3.095 16.548 1.00 88.94 106 ALA A C 1
ATOM 854 O O . ALA A 1 106 ? -16.923 -4.131 17.217 1.00 88.94 106 ALA A O 1
ATOM 855 N N . LEU A 1 107 ? -16.577 -3.070 15.263 1.00 90.31 107 LEU A N 1
ATOM 856 C CA . LEU A 1 107 ? -16.125 -4.254 14.526 1.00 90.31 107 LEU A CA 1
ATOM 857 C C . LEU A 1 107 ? -14.845 -4.850 15.119 1.00 90.31 107 LEU A C 1
ATOM 859 O O . LEU A 1 107 ? -14.756 -6.063 15.327 1.00 90.31 107 LEU A O 1
ATOM 863 N N . VAL A 1 108 ? -13.860 -4.006 15.432 1.00 90.50 108 VAL A N 1
ATOM 864 C CA . VAL A 1 108 ? -12.599 -4.470 16.014 1.00 90.50 108 VAL A CA 1
ATOM 865 C C . VAL A 1 108 ? -12.829 -5.051 17.405 1.00 90.50 108 VAL A C 1
ATOM 867 O O . VAL A 1 108 ? -12.285 -6.116 17.689 1.00 90.50 108 VAL A O 1
ATOM 870 N N . LEU A 1 109 ? -13.667 -4.429 18.242 1.00 88.62 109 LEU A N 1
ATOM 871 C CA . LEU A 1 109 ? -14.009 -4.940 19.576 1.00 88.62 109 LEU A CA 1
ATOM 872 C C . LEU A 1 109 ? -14.827 -6.236 19.532 1.00 88.62 109 LEU A C 1
ATOM 874 O O . LEU A 1 109 ? -14.638 -7.094 20.393 1.00 88.62 109 LEU A O 1
ATOM 878 N N . GLY A 1 110 ? -15.678 -6.411 18.519 1.00 87.62 110 GLY A N 1
ATOM 879 C CA . GLY A 1 110 ? -16.424 -7.651 18.285 1.00 87.62 110 GLY A CA 1
ATOM 880 C C . GLY A 1 110 ? -15.566 -8.812 17.766 1.00 87.62 110 GLY A C 1
ATOM 881 O O . GLY A 1 110 ? -15.951 -9.973 17.906 1.00 87.62 110 GLY A O 1
ATOM 882 N N . SER A 1 111 ? -14.394 -8.525 17.190 1.00 89.00 111 SER A N 1
ATOM 883 C CA . SER A 1 111 ? -13.473 -9.544 16.679 1.00 89.00 111 SER A CA 1
ATOM 884 C C . SER A 1 111 ? -12.790 -10.345 17.799 1.00 89.00 111 SER A C 1
ATOM 886 O O . SER A 1 111 ? -12.684 -9.898 18.942 1.00 89.00 111 SER A O 1
ATOM 888 N N . LYS A 1 112 ? -12.225 -11.513 17.455 1.00 87.12 112 LYS A N 1
ATOM 889 C CA . LYS A 1 112 ? -11.395 -12.308 18.384 1.00 87.12 112 LYS A CA 1
ATOM 890 C C . LYS A 1 112 ? -10.252 -11.472 18.974 1.00 87.12 112 LYS A C 1
ATOM 892 O O . LYS A 1 112 ? -9.980 -11.562 20.167 1.00 87.12 112 LYS A O 1
ATOM 897 N N . LEU A 1 113 ? -9.625 -10.617 18.157 1.00 86.06 113 LEU A N 1
ATOM 898 C CA . LEU A 1 113 ? -8.582 -9.694 18.613 1.00 86.06 113 LEU A CA 1
ATOM 899 C C . LEU A 1 113 ? -9.132 -8.689 19.631 1.00 86.06 113 LEU A C 1
ATOM 901 O O . LEU A 1 113 ? -8.518 -8.501 20.673 1.00 86.06 113 LEU A O 1
ATOM 905 N N . GLY A 1 114 ? -10.303 -8.103 19.378 1.00 83.19 114 GLY A N 1
ATOM 906 C CA . GLY A 1 114 ? -11.009 -7.200 20.296 1.00 83.19 114 GLY A CA 1
ATOM 907 C C . GLY A 1 114 ? -11.310 -7.803 21.662 1.00 83.19 114 GLY A C 1
ATOM 908 O O . GLY A 1 114 ? -11.066 -7.180 22.696 1.00 83.19 114 GLY A O 1
ATOM 909 N N . GLN A 1 115 ? -11.768 -9.050 21.677 1.00 82.94 115 GLN A N 1
ATOM 910 C CA . GLN A 1 115 ? -12.045 -9.775 22.917 1.00 82.94 115 GLN A CA 1
ATOM 911 C C . GLN A 1 115 ? -10.762 -10.023 23.725 1.00 82.94 115 GLN A C 1
ATOM 913 O O . GLN A 1 115 ? -10.746 -9.805 24.936 1.00 82.94 115 GLN A O 1
ATOM 918 N N . HIS A 1 116 ? -9.656 -10.382 23.063 1.00 82.12 116 HIS A N 1
ATOM 919 C CA . HIS A 1 116 ? -8.341 -10.472 23.710 1.00 82.12 116 HIS A CA 1
ATOM 920 C C . HIS A 1 116 ? -7.814 -9.102 24.171 1.00 82.12 116 HIS A C 1
ATOM 922 O O . HIS A 1 116 ? -7.177 -8.994 25.222 1.00 82.12 116 HIS A O 1
ATOM 928 N N . LEU A 1 117 ? -8.111 -8.035 23.423 1.00 75.81 117 LEU A N 1
ATOM 929 C CA . LEU A 1 117 ? -7.737 -6.663 23.761 1.00 75.81 117 LEU A CA 1
ATOM 930 C C . LEU A 1 117 ? -8.418 -6.172 25.044 1.00 75.81 117 LEU A C 1
ATOM 932 O O . LEU A 1 117 ? -7.780 -5.454 25.820 1.00 75.81 117 LEU A O 1
ATOM 936 N N . LEU A 1 118 ? -9.672 -6.562 25.266 1.00 69.50 118 LEU A N 1
ATOM 937 C CA . LEU A 1 118 ? -10.500 -6.165 26.405 1.00 69.50 118 LEU A CA 1
ATOM 938 C C . LEU A 1 118 ? -10.241 -6.968 27.682 1.00 69.50 118 LEU A C 1
ATOM 940 O O . LEU A 1 118 ? -11.004 -6.792 28.625 1.00 69.50 118 LEU A O 1
ATOM 944 N N . GLY A 1 119 ? -9.195 -7.805 27.739 1.00 57.94 119 GLY A N 1
ATOM 945 C CA . GLY A 1 119 ? -8.841 -8.655 28.885 1.00 57.94 119 GLY A CA 1
ATOM 946 C C . GLY A 1 119 ? -8.667 -7.898 30.211 1.00 57.94 119 GLY A C 1
ATOM 947 O O . GLY A 1 119 ? -7.551 -7.745 30.690 1.00 57.94 119 GLY A O 1
ATOM 948 N N . TYR A 1 120 ? -9.781 -7.464 30.806 1.00 55.06 120 TYR A N 1
ATOM 949 C CA . TYR A 1 120 ? -9.974 -6.718 32.054 1.00 55.06 120 TYR A CA 1
ATOM 950 C C . TYR A 1 120 ? -9.716 -5.197 32.045 1.00 55.06 120 TYR A C 1
ATOM 952 O O . TYR A 1 120 ? -9.691 -4.603 33.120 1.00 55.06 120 TYR A O 1
ATOM 960 N N . ARG A 1 121 ? -9.539 -4.529 30.892 1.00 68.31 121 ARG A N 1
ATOM 961 C CA . ARG A 1 121 ? -9.230 -3.076 30.853 1.00 68.31 121 ARG A CA 1
ATOM 962 C C . ARG A 1 121 ? -10.203 -2.260 30.012 1.00 68.31 121 ARG A C 1
ATOM 964 O O . ARG A 1 121 ? -10.581 -2.665 28.916 1.00 68.31 121 ARG A O 1
ATOM 971 N N . THR A 1 122 ? -10.532 -1.069 30.504 1.00 77.62 122 THR A N 1
ATOM 972 C CA . THR A 1 122 ? -11.336 -0.064 29.806 1.00 77.62 122 THR A CA 1
ATOM 973 C C . THR A 1 122 ? -10.504 0.665 28.747 1.00 77.62 122 THR A C 1
ATOM 975 O O . THR A 1 122 ? -9.320 0.976 28.926 1.00 77.62 122 THR A O 1
ATOM 978 N N . ILE A 1 123 ? -11.131 0.926 27.602 1.00 83.44 123 ILE A N 1
ATOM 979 C CA . ILE A 1 123 ? -10.560 1.724 26.517 1.00 83.44 123 ILE A CA 1
ATOM 980 C C . ILE A 1 123 ? -10.959 3.175 26.762 1.00 83.44 123 ILE A C 1
ATOM 982 O O . ILE A 1 123 ? -12.144 3.490 26.809 1.00 83.44 123 ILE A O 1
ATOM 986 N N . LYS A 1 124 ? -9.970 4.059 26.901 1.00 85.06 124 LYS A N 1
ATOM 987 C CA . LYS A 1 124 ? -10.192 5.501 27.083 1.00 85.06 124 LYS A CA 1
ATOM 988 C C . LYS A 1 124 ? -10.558 6.191 25.781 1.00 85.06 124 LYS A C 1
ATOM 990 O O . LYS A 1 124 ? -11.342 7.134 25.776 1.00 85.06 124 LYS A O 1
ATOM 995 N N . LYS A 1 125 ? -9.919 5.774 24.688 1.00 88.00 125 LYS A N 1
ATOM 996 C CA . LYS A 1 125 ? -10.057 6.429 23.389 1.00 88.00 125 LYS A CA 1
ATOM 997 C C . LYS A 1 125 ? -9.668 5.490 22.257 1.00 88.00 125 LYS A C 1
ATOM 999 O O . LYS A 1 125 ? -8.723 4.714 22.401 1.00 88.00 125 LYS A O 1
ATOM 1004 N N . ALA A 1 126 ? -10.349 5.627 21.128 1.00 90.25 126 ALA A N 1
ATOM 1005 C CA . ALA A 1 126 ? -9.945 5.062 19.851 1.00 90.25 126 ALA A CA 1
ATOM 1006 C C . ALA A 1 126 ? -9.589 6.195 18.883 1.00 90.25 126 ALA A C 1
ATOM 1008 O O . ALA A 1 12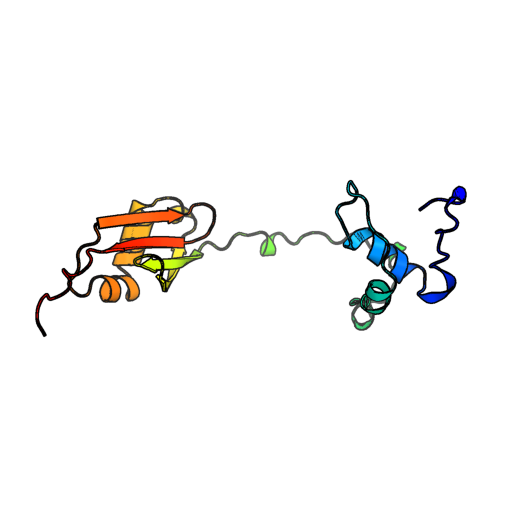6 ? -10.242 7.240 18.869 1.00 90.25 126 ALA A O 1
ATOM 1009 N N . ILE A 1 127 ? -8.519 6.013 18.113 1.00 92.38 127 ILE A N 1
ATOM 1010 C CA . ILE A 1 127 ? -8.049 6.980 17.119 1.00 92.38 127 ILE A CA 1
ATOM 1011 C C . ILE A 1 127 ? -7.888 6.241 15.796 1.00 92.38 127 ILE A C 1
ATOM 1013 O O . ILE A 1 127 ? -6.999 5.399 15.668 1.00 92.38 127 ILE A O 1
ATOM 1017 N N . LEU A 1 128 ? -8.748 6.558 14.831 1.00 92.50 128 LEU A N 1
ATOM 1018 C CA . LEU A 1 128 ? -8.691 6.031 13.472 1.00 92.50 128 LEU A CA 1
ATOM 1019 C C . LEU A 1 128 ? -7.838 6.943 12.582 1.00 92.50 128 LEU A C 1
ATOM 1021 O O . LEU A 1 128 ? -7.978 8.169 12.605 1.00 92.50 128 LEU A O 1
ATOM 1025 N N . PHE A 1 129 ? -6.972 6.343 11.771 1.00 90.12 129 PHE A N 1
ATOM 1026 C CA . PHE A 1 129 ? -6.166 7.060 10.792 1.00 90.12 129 PHE A CA 1
ATOM 1027 C C . PHE A 1 129 ? -6.765 6.861 9.395 1.00 90.12 129 PHE A C 1
ATOM 1029 O O . PHE A 1 129 ? -6.679 5.796 8.807 1.00 90.12 129 PHE A O 1
ATOM 1036 N N . HIS A 1 130 ? -7.351 7.908 8.820 1.00 80.75 130 HIS A N 1
ATOM 1037 C CA . HIS A 1 130 ? -8.090 7.804 7.551 1.00 80.75 130 HIS A CA 1
ATOM 1038 C C . HIS A 1 130 ? -7.196 7.592 6.316 1.00 80.75 130 HIS A C 1
ATOM 1040 O O . HIS A 1 130 ? -7.672 7.172 5.266 1.00 80.75 130 HIS A O 1
ATOM 1046 N N . ARG A 1 131 ? -5.897 7.913 6.419 1.00 82.06 131 ARG A N 1
ATOM 1047 C CA . ARG A 1 131 ? -4.926 7.792 5.312 1.00 82.06 131 ARG A CA 1
ATOM 1048 C C . ARG A 1 131 ? -4.164 6.470 5.303 1.00 82.06 131 ARG A C 1
ATOM 1050 O O . ARG A 1 131 ? -3.534 6.132 4.311 1.00 82.06 131 ARG A O 1
ATOM 1057 N N . THR A 1 132 ? -4.181 5.757 6.419 1.00 79.81 132 THR A N 1
ATOM 1058 C CA . THR A 1 132 ? -3.430 4.522 6.638 1.00 79.81 132 THR A CA 1
ATOM 1059 C C . THR A 1 132 ? -4.361 3.604 7.398 1.00 79.81 132 THR A C 1
ATOM 1061 O O . THR A 1 132 ? -4.734 3.987 8.497 1.00 79.81 132 THR A O 1
ATOM 1064 N N . ALA A 1 133 ? -4.751 2.450 6.849 1.00 88.56 133 ALA A N 1
ATOM 1065 C CA . ALA A 1 133 ? -5.729 1.539 7.454 1.00 88.56 133 ALA A CA 1
ATOM 1066 C C . ALA A 1 133 ? -5.274 1.053 8.848 1.00 88.56 133 ALA A C 1
ATOM 1068 O O . ALA A 1 133 ? -4.671 -0.006 8.998 1.00 88.56 133 ALA A O 1
ATOM 1069 N N . LEU A 1 134 ? -5.508 1.875 9.871 1.00 92.44 134 LEU A N 1
ATOM 1070 C CA . LEU A 1 134 ? -4.931 1.743 11.199 1.00 92.44 134 LEU A CA 1
ATOM 1071 C C . LEU A 1 134 ? -5.853 2.379 12.233 1.00 92.44 134 LEU A C 1
ATOM 1073 O O . LEU A 1 134 ? -6.300 3.516 12.068 1.00 92.44 134 LEU A O 1
ATOM 1077 N N . ILE A 1 135 ? -6.065 1.671 13.338 1.00 93.00 135 ILE A N 1
ATOM 1078 C CA . ILE A 1 135 ? -6.740 2.194 14.526 1.00 93.00 135 ILE A CA 1
ATOM 1079 C C . ILE A 1 135 ? -5.868 1.991 15.761 1.00 93.00 135 ILE A C 1
ATOM 1081 O O . ILE A 1 135 ? -5.304 0.919 15.964 1.00 93.00 135 ILE A O 1
ATOM 1085 N N . ASN A 1 136 ? -5.760 3.016 16.600 1.00 92.19 136 ASN A N 1
ATOM 1086 C CA . ASN A 1 136 ? -5.016 2.958 17.852 1.00 92.19 136 ASN A CA 1
ATOM 1087 C C . ASN A 1 136 ? -5.954 3.097 19.050 1.00 92.19 136 ASN A C 1
ATOM 1089 O O . ASN A 1 136 ? -6.655 4.101 19.189 1.00 92.19 136 ASN A O 1
ATOM 1093 N N . PHE A 1 137 ? -5.926 2.103 19.932 1.00 91.69 137 PHE A N 1
ATOM 1094 C CA . PHE A 1 137 ? -6.663 2.101 21.187 1.00 91.69 137 PHE A CA 1
ATOM 1095 C C . PHE A 1 137 ? -5.769 2.534 22.345 1.00 91.69 137 PHE A C 1
ATOM 1097 O O . PHE A 1 137 ? -4.726 1.934 22.615 1.00 91.69 137 PHE A O 1
ATOM 1104 N N . LEU A 1 138 ? -6.219 3.548 23.076 1.00 89.25 138 LEU A N 1
ATOM 1105 C CA . LEU A 1 138 ? -5.592 3.988 24.314 1.00 89.25 138 LEU A CA 1
ATOM 1106 C C . LEU A 1 138 ? -6.270 3.286 25.492 1.00 89.25 138 LEU A C 1
ATOM 1108 O O . LEU A 1 138 ? -7.465 3.478 25.732 1.00 89.25 138 LEU A O 1
ATOM 1112 N N . LYS A 1 139 ? -5.512 2.460 26.214 1.00 86.44 139 LYS A N 1
ATOM 1113 C CA . LYS A 1 139 ? -5.977 1.733 27.408 1.00 86.44 139 LYS A CA 1
ATOM 1114 C C . LYS A 1 139 ? -5.538 2.451 28.678 1.00 86.44 139 LYS A C 1
ATOM 1116 O O . LYS A 1 139 ? -4.527 3.151 28.674 1.00 86.44 139 LYS A O 1
ATOM 1121 N N . GLU A 1 140 ? -6.252 2.225 29.778 1.00 77.56 140 GLU A N 1
ATOM 1122 C CA . GLU A 1 140 ? -5.748 2.608 31.099 1.00 77.56 140 GLU A CA 1
ATOM 1123 C C . GLU A 1 140 ? -4.445 1.870 31.434 1.00 77.56 140 GLU A C 1
ATOM 1125 O O . GLU A 1 140 ? -4.352 0.635 31.380 1.00 77.56 140 GLU A O 1
ATOM 1130 N N . GLU A 1 141 ? -3.411 2.650 31.755 1.00 64.56 141 GLU A N 1
ATOM 1131 C CA . GLU A 1 141 ? -2.205 2.119 32.372 1.00 64.56 141 GLU A CA 1
ATOM 1132 C C . GLU A 1 141 ? -2.546 1.658 33.787 1.00 64.56 141 GLU A C 1
ATOM 1134 O O . GLU A 1 141 ? -3.247 2.338 34.534 1.00 64.56 141 GLU A O 1
ATOM 1139 N N . GLN A 1 142 ? -2.065 0.466 34.137 1.00 60.81 142 GLN A N 1
ATOM 1140 C CA . GLN A 1 142 ? -2.097 0.006 35.518 1.00 60.81 142 GLN A CA 1
ATOM 1141 C C . GLN A 1 142 ? -1.311 1.027 36.347 1.00 60.81 142 GLN A C 1
ATOM 1143 O O . GLN A 1 142 ? -0.215 1.393 35.912 1.00 60.81 142 GLN A O 1
ATOM 1148 N N . PRO A 1 143 ? -1.796 1.461 37.523 1.00 52.09 143 PRO A N 1
ATOM 1149 C CA . PRO A 1 143 ? -0.900 2.114 38.459 1.00 52.09 143 PRO A CA 1
ATOM 1150 C C . PRO A 1 143 ? 0.271 1.157 38.696 1.00 52.09 143 PRO A C 1
ATOM 1152 O O . PRO A 1 143 ? 0.070 -0.024 38.993 1.00 52.09 143 PRO A O 1
ATOM 1155 N N . LEU A 1 144 ? 1.487 1.654 38.464 1.00 53.59 144 LEU A N 1
ATOM 1156 C CA . LEU A 1 144 ? 2.721 0.951 38.786 1.00 53.59 144 LEU A CA 1
ATOM 1157 C C . LEU A 1 144 ? 2.598 0.513 40.245 1.00 53.59 144 LEU A C 1
ATOM 1159 O O . LEU A 1 144 ? 2.436 1.368 41.110 1.00 53.59 144 LEU A O 1
ATOM 1163 N N . ASN A 1 145 ? 2.585 -0.794 40.503 1.00 49.31 145 ASN A N 1
ATOM 1164 C CA . ASN A 1 145 ? 2.438 -1.320 41.853 1.00 49.31 145 ASN A CA 1
ATOM 1165 C C . ASN A 1 145 ? 3.602 -0.764 42.700 1.00 49.31 145 ASN A C 1
ATOM 1167 O O . ASN A 1 145 ? 4.751 -1.110 42.409 1.00 49.31 145 ASN A O 1
ATOM 1171 N N . PRO A 1 146 ? 3.370 0.123 43.686 1.00 54.34 146 PRO A N 1
ATOM 1172 C CA . PRO A 1 146 ? 4.442 0.645 44.517 1.00 54.34 146 PRO A CA 1
ATOM 1173 C C . PRO A 1 146 ? 4.703 -0.387 45.615 1.00 54.34 146 PRO A C 1
ATOM 1175 O O . PRO A 1 146 ? 4.213 -0.257 46.733 1.00 54.34 146 PRO A O 1
ATOM 1178 N N . GLY A 1 147 ? 5.397 -1.471 45.280 1.00 58.31 147 GLY A N 1
ATOM 1179 C CA . GLY A 1 147 ? 5.685 -2.516 46.257 1.00 58.31 147 GLY A CA 1
ATOM 1180 C C . GLY A 1 147 ? 6.274 -3.779 45.653 1.00 58.31 147 GLY A C 1
ATOM 1181 O O . GLY A 1 147 ? 5.535 -4.726 45.397 1.00 58.31 147 GLY A O 1
ATOM 1182 N N . CYS A 1 148 ? 7.589 -3.756 45.436 1.00 41.66 148 CYS A N 1
ATOM 1183 C CA . CYS A 1 148 ? 8.568 -4.718 45.954 1.00 41.66 148 CYS A CA 1
ATOM 1184 C C . CYS A 1 148 ? 9.944 -4.044 45.930 1.00 41.66 148 CYS A C 1
ATOM 1186 O O . CYS A 1 148 ? 10.275 -3.444 44.883 1.00 41.66 148 CYS A O 1
#

Secondary structure (DSSP, 8-state):
--GGGT-----HHHH-HHHHHHHHHHHS-TTS-----HHHHTT---TTTTT--SSS-GGGSPPPPPPGGGTSPPSEEEEEEEETTEEEEEEEEETTTTT-HHHHHHHHHHSHHHHHHTSS--EEEEEEETTTTEEEEEEPPPPP----